Protein AF-A0A932YDC0-F1 (afdb_monomer)

Sequence (74 aa):
MSNKEKRENAVGKKSVGELLRRYPKLLSIFDDYGIHFCAGCFLTLTLPIQKAATYHAVPDVRQLLKDVGRQIKK

Secondary structure (DSSP, 8-state):
--HHHHHHHHHHTSBHHHHHHH-TTHHHHHHHTT----TTTHHHHHSBHHHHHHHTT-S-HHHHHHHHHHHTT-

Structure (mmCIF, N/CA/C/O backbone):
data_AF-A0A932YDC0-F1
#
_entry.id   AF-A0A932YDC0-F1
#
loop_
_atom_site.group_PDB
_atom_site.id
_atom_site.type_symbol
_atom_site.label_atom_id
_atom_site.label_alt_id
_atom_site.label_comp_id
_atom_site.label_asym_id
_atom_site.label_entity_id
_atom_site.label_seq_id
_atom_site.pdbx_PDB_ins_code
_atom_site.Cartn_x
_atom_site.Cartn_y
_atom_site.Cartn_z
_atom_site.occupancy
_atom_site.B_iso_or_equiv
_atom_site.auth_seq_id
_atom_site.auth_comp_id
_atom_site.auth_asym_id
_atom_site.auth_atom_id
_atom_site.pdbx_PDB_model_num
ATOM 1 N N . MET A 1 1 ? -0.978 25.069 0.361 1.00 59.91 1 MET A N 1
ATOM 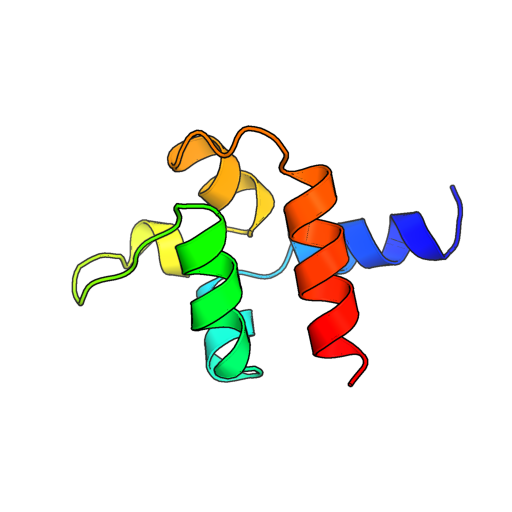2 C CA . MET A 1 1 ? -1.244 23.628 0.580 1.00 59.91 1 MET A CA 1
ATOM 3 C C . MET A 1 1 ? -2.565 23.456 1.308 1.00 59.91 1 MET A C 1
ATOM 5 O O . MET A 1 1 ? -2.735 24.016 2.389 1.00 59.91 1 MET A O 1
ATOM 9 N N . SER A 1 2 ? -3.483 22.691 0.725 1.00 74.62 2 SER A N 1
ATOM 10 C CA . SER A 1 2 ? -4.777 22.337 1.310 1.00 74.62 2 SER A CA 1
ATOM 11 C C . SER A 1 2 ? -4.617 21.389 2.507 1.00 74.62 2 SER A C 1
ATOM 13 O O . SER A 1 2 ? -3.663 20.612 2.596 1.00 74.62 2 SER A O 1
ATOM 15 N N . ASN A 1 3 ? -5.591 21.397 3.422 1.00 71.9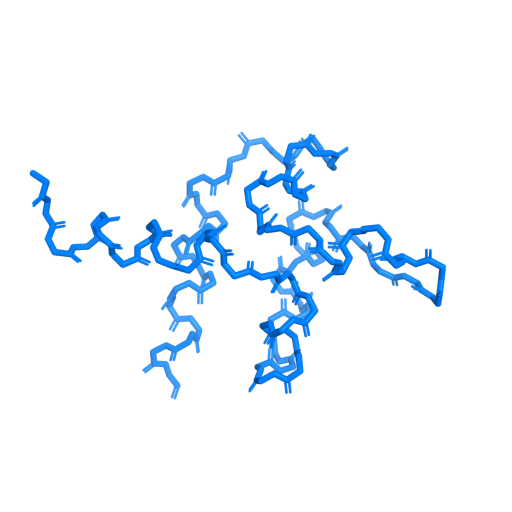4 3 ASN A N 1
ATOM 16 C CA . ASN A 1 3 ? -5.645 20.483 4.570 1.00 71.94 3 ASN A CA 1
ATOM 17 C C . ASN A 1 3 ? -5.677 18.997 4.138 1.00 71.94 3 ASN A C 1
ATOM 19 O O . ASN A 1 3 ? -5.269 18.105 4.884 1.00 71.94 3 ASN A O 1
ATOM 23 N N . LYS A 1 4 ? -6.134 18.731 2.907 1.00 68.94 4 LYS A N 1
ATOM 24 C CA . LYS A 1 4 ? -6.128 17.408 2.268 1.00 68.94 4 LYS A CA 1
ATOM 25 C C . LYS A 1 4 ? -4.710 16.938 1.921 1.00 68.94 4 LYS A C 1
ATOM 27 O O . LYS A 1 4 ? -4.328 15.837 2.306 1.00 68.94 4 LYS A O 1
ATOM 32 N N . GLU A 1 5 ? -3.910 17.799 1.297 1.00 66.44 5 GLU A N 1
ATOM 33 C CA . GLU A 1 5 ? -2.539 17.484 0.864 1.00 66.44 5 GLU A CA 1
ATOM 34 C C . GLU A 1 5 ? -1.599 17.250 2.051 1.00 66.44 5 GLU A C 1
ATOM 36 O O . GLU A 1 5 ? -0.759 16.353 2.019 1.00 66.44 5 GLU A O 1
ATOM 41 N N . LYS A 1 6 ? -1.762 18.011 3.144 1.00 68.94 6 LYS A N 1
ATOM 42 C CA . LYS A 1 6 ? -0.989 17.790 4.381 1.00 68.94 6 LYS A CA 1
ATOM 43 C C . LYS A 1 6 ? -1.208 16.385 4.952 1.00 68.94 6 LYS A C 1
ATOM 45 O O . LYS A 1 6 ? -0.271 15.773 5.457 1.00 68.94 6 LYS A O 1
ATOM 50 N N . ARG A 1 7 ? -2.434 15.864 4.858 1.00 68.12 7 ARG A N 1
ATOM 51 C CA . ARG A 1 7 ? -2.803 14.535 5.365 1.00 68.12 7 ARG A CA 1
ATOM 52 C C . ARG A 1 7 ? -2.334 13.409 4.456 1.00 68.12 7 ARG A C 1
ATOM 54 O O . ARG A 1 7 ? -1.806 12.428 4.965 1.00 68.12 7 ARG A O 1
ATOM 61 N N . GLU A 1 8 ? -2.479 13.560 3.143 1.00 72.75 8 GLU A N 1
ATOM 62 C CA . GLU A 1 8 ? -1.928 12.607 2.166 1.00 72.75 8 GLU A CA 1
ATOM 63 C C . GLU A 1 8 ? -0.403 12.483 2.340 1.00 72.75 8 GLU A C 1
ATOM 65 O O . GLU A 1 8 ? 0.124 11.373 2.383 1.00 72.75 8 GLU A O 1
ATOM 70 N N . ASN A 1 9 ? 0.291 13.599 2.599 1.00 73.81 9 ASN A N 1
ATOM 71 C CA . ASN A 1 9 ? 1.710 13.592 2.968 1.00 73.81 9 ASN A CA 1
ATOM 72 C C . ASN A 1 9 ? 1.997 12.912 4.314 1.00 73.81 9 ASN A C 1
ATOM 74 O O . ASN A 1 9 ? 3.009 12.231 4.450 1.00 73.81 9 ASN A O 1
ATOM 78 N N . ALA A 1 10 ? 1.141 13.088 5.323 1.00 75.75 10 ALA A N 1
ATOM 79 C CA . ALA A 1 10 ? 1.325 12.438 6.621 1.00 75.75 10 ALA A CA 1
ATOM 80 C C . ALA A 1 10 ? 1.145 10.912 6.534 1.00 75.75 10 ALA A C 1
ATOM 82 O O . ALA A 1 10 ? 1.911 10.171 7.144 1.00 75.75 10 ALA A O 1
ATOM 83 N N . VAL A 1 11 ? 0.169 10.441 5.750 1.00 80.56 11 VAL A N 1
ATOM 84 C CA . VAL A 1 11 ? -0.049 9.009 5.484 1.00 80.56 11 VAL A CA 1
ATOM 85 C C . VAL A 1 11 ? 1.099 8.435 4.658 1.00 80.56 11 VAL A C 1
ATOM 87 O O . VAL A 1 11 ? 1.630 7.389 5.014 1.00 80.56 11 VAL A O 1
ATOM 90 N N . GLY A 1 12 ? 1.540 9.142 3.614 1.00 78.94 12 GLY A N 1
ATOM 91 C CA . GLY A 1 12 ? 2.634 8.700 2.746 1.00 78.94 12 GLY A CA 1
ATOM 92 C C . GLY A 1 12 ? 3.979 8.510 3.456 1.00 78.94 12 GLY A C 1
ATOM 93 O O . GLY A 1 12 ? 4.814 7.763 2.954 1.00 78.94 12 GLY A O 1
ATOM 94 N N . LYS A 1 13 ? 4.173 9.138 4.626 1.00 85.81 13 LYS A N 1
ATOM 95 C CA . LYS A 1 13 ? 5.369 8.997 5.476 1.00 85.81 13 LYS A CA 1
ATOM 96 C C . LYS A 1 13 ? 5.347 7.775 6.398 1.00 85.81 13 LYS A C 1
ATOM 98 O O . LYS A 1 13 ? 6.403 7.399 6.899 1.00 85.81 13 LYS A O 1
ATOM 103 N N . LYS A 1 14 ? 4.180 7.173 6.643 1.00 90.44 14 LYS A N 1
ATOM 104 C CA . LYS A 1 14 ? 4.063 5.961 7.467 1.00 90.44 14 LYS A CA 1
ATOM 105 C C . LYS A 1 14 ? 4.516 4.744 6.679 1.00 90.44 14 LYS A C 1
ATOM 107 O O . LYS A 1 14 ? 4.291 4.677 5.468 1.00 90.44 14 LYS A O 1
ATOM 112 N N . SER A 1 15 ? 5.126 3.785 7.371 1.00 94.44 15 SER A N 1
ATOM 113 C CA . SER A 1 15 ? 5.520 2.536 6.729 1.00 94.44 15 SER A CA 1
ATOM 114 C C . SER A 1 15 ? 4.298 1.701 6.359 1.00 94.44 15 SER A C 1
ATOM 116 O O . SER A 1 15 ? 3.260 1.743 7.032 1.00 94.44 15 SER A O 1
ATOM 118 N N . VAL A 1 16 ? 4.425 0.917 5.292 1.00 93.19 16 VAL A N 1
ATOM 119 C CA . VAL A 1 16 ? 3.363 0.007 4.847 1.00 93.19 16 VAL A CA 1
ATOM 120 C C . VAL A 1 16 ? 2.984 -0.973 5.964 1.00 93.19 16 VAL A C 1
ATOM 122 O O . VAL A 1 16 ? 1.805 -1.173 6.247 1.00 93.19 16 VAL A O 1
ATOM 125 N N . GLY A 1 17 ? 3.972 -1.511 6.680 1.00 93.56 17 GLY A N 1
ATOM 126 C CA . GLY A 1 17 ? 3.764 -2.442 7.785 1.00 93.56 17 GLY A CA 1
ATOM 127 C C . GLY A 1 17 ? 3.137 -1.816 9.033 1.00 93.56 17 GLY A C 1
ATOM 128 O O . GLY A 1 17 ? 2.433 -2.512 9.763 1.00 93.56 17 GLY A O 1
ATOM 129 N N . GLU A 1 18 ? 3.359 -0.527 9.317 1.00 93.75 18 GLU A N 1
ATOM 130 C CA . GLU A 1 18 ? 2.617 0.176 10.378 1.00 93.75 18 GLU A CA 1
ATOM 131 C C . GLU A 1 18 ? 1.132 0.282 10.010 1.00 93.75 18 GLU A C 1
ATOM 133 O O . GLU A 1 18 ? 0.254 0.024 10.837 1.00 93.75 18 GLU A O 1
ATOM 138 N N . LEU A 1 19 ? 0.845 0.633 8.756 1.00 92.94 19 LEU A N 1
ATOM 139 C CA . LEU A 1 19 ? -0.520 0.812 8.278 1.00 92.94 19 LEU A CA 1
ATOM 140 C C . LEU A 1 19 ? -1.286 -0.503 8.192 1.00 92.94 19 LEU A C 1
ATOM 142 O O . LEU A 1 19 ? -2.427 -0.541 8.639 1.00 92.94 19 LEU A O 1
ATOM 146 N N . LEU A 1 20 ? -0.667 -1.576 7.701 1.00 92.94 20 LEU A N 1
ATOM 147 C CA . LEU A 1 20 ? -1.287 -2.902 7.650 1.00 92.94 20 LEU A CA 1
ATOM 148 C C . LEU A 1 20 ? -1.595 -3.456 9.044 1.00 92.94 20 LEU A C 1
ATOM 150 O O . LEU A 1 20 ? -2.674 -4.002 9.255 1.00 92.94 20 LEU A O 1
ATOM 154 N N . ARG A 1 21 ? -0.699 -3.258 10.021 1.00 92.62 21 ARG A N 1
ATOM 155 C CA . ARG A 1 21 ? -0.950 -3.658 11.417 1.00 92.62 21 ARG A CA 1
ATOM 156 C C . ARG A 1 21 ? -2.151 -2.938 12.023 1.00 92.62 21 ARG A C 1
ATOM 158 O O . ARG A 1 21 ? -2.896 -3.533 12.792 1.00 92.62 21 ARG A O 1
ATOM 165 N N . ARG A 1 22 ? -2.334 -1.657 11.694 1.00 93.50 22 ARG A N 1
ATOM 166 C CA . ARG A 1 22 ? -3.422 -0.838 12.245 1.00 93.50 22 ARG A CA 1
ATOM 167 C C . ARG A 1 22 ? -4.726 -0.956 11.457 1.00 93.50 22 ARG A C 1
ATOM 169 O O . ARG A 1 22 ? -5.798 -0.803 12.032 1.00 93.50 22 ARG A O 1
ATOM 176 N N . TYR A 1 23 ? -4.634 -1.218 10.158 1.00 93.75 23 TYR A N 1
ATOM 177 C CA . TYR A 1 23 ? -5.760 -1.295 9.234 1.00 93.75 23 TYR A CA 1
ATOM 178 C C . TYR A 1 23 ? -5.576 -2.487 8.278 1.00 93.75 23 TYR A C 1
ATOM 180 O O . TYR A 1 23 ? -5.251 -2.286 7.106 1.00 93.75 23 TYR A O 1
ATOM 188 N N . PRO A 1 24 ? -5.823 -3.730 8.731 1.00 92.62 24 PRO A N 1
ATOM 189 C CA . PRO A 1 24 ? -5.593 -4.932 7.921 1.00 92.62 24 PRO A CA 1
ATOM 190 C C . PRO A 1 24 ? -6.343 -4.937 6.581 1.00 92.62 24 PRO A C 1
ATOM 192 O O . PRO A 1 24 ? -5.848 -5.465 5.591 1.00 92.62 24 PRO A O 1
ATOM 195 N N . LYS A 1 25 ? -7.500 -4.259 6.513 1.00 91.88 25 LYS A N 1
ATOM 196 C CA . LYS A 1 25 ? -8.286 -4.060 5.281 1.00 91.88 25 LYS A CA 1
ATOM 197 C C . LYS A 1 25 ? -7.507 -3.391 4.140 1.00 91.88 25 LYS A C 1
ATOM 199 O O . LYS A 1 25 ? -7.866 -3.572 2.981 1.00 91.88 25 LYS A O 1
ATOM 204 N N . LEU A 1 26 ? -6.442 -2.640 4.448 1.00 94.06 26 LEU A N 1
ATOM 205 C CA . LEU A 1 26 ? -5.582 -2.008 3.442 1.00 94.06 26 LEU A CA 1
ATOM 206 C C . LEU A 1 26 ? -4.810 -3.019 2.589 1.00 94.06 26 LEU A C 1
ATOM 208 O O . LEU A 1 26 ? -4.334 -2.630 1.529 1.00 94.06 26 LEU A O 1
ATOM 212 N N . LEU A 1 27 ? -4.705 -4.282 3.017 1.00 93.06 27 LEU A N 1
ATOM 213 C CA . LEU A 1 27 ? -4.045 -5.327 2.237 1.00 93.06 27 LEU A CA 1
ATOM 214 C C . LEU A 1 27 ? -4.659 -5.457 0.8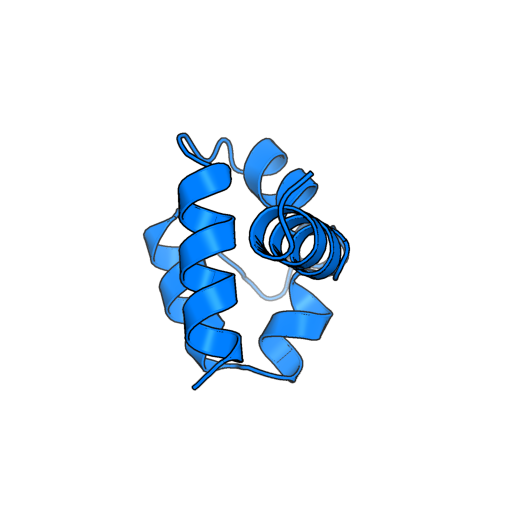38 1.00 93.06 27 LEU A C 1
ATOM 216 O O . LEU A 1 27 ? -3.926 -5.416 -0.139 1.00 93.06 27 LEU A O 1
ATOM 220 N N . SER A 1 28 ? -5.994 -5.494 0.755 1.00 93.56 28 SER A N 1
ATOM 221 C CA . SER A 1 28 ? -6.720 -5.545 -0.524 1.00 93.56 28 SER A CA 1
ATOM 222 C C . SER A 1 28 ? -6.397 -4.361 -1.439 1.00 93.56 28 SER A C 1
ATOM 224 O O . SER A 1 28 ? -6.121 -4.552 -2.612 1.00 93.56 28 SER A O 1
ATOM 226 N N . ILE A 1 29 ? -6.329 -3.145 -0.886 1.00 94.81 29 ILE A N 1
ATOM 227 C CA . ILE A 1 29 ? -5.964 -1.954 -1.662 1.00 94.81 29 ILE A CA 1
ATOM 228 C C . ILE A 1 29 ? -4.538 -2.062 -2.180 1.00 94.81 29 ILE A C 1
ATOM 230 O O . ILE A 1 29 ? -4.273 -1.712 -3.319 1.00 94.81 29 ILE A O 1
ATOM 234 N N . PHE A 1 30 ? -3.591 -2.495 -1.355 1.00 94.62 30 PHE A N 1
ATOM 235 C CA . PHE A 1 30 ? -2.222 -2.629 -1.832 1.00 94.62 30 PHE A CA 1
ATOM 236 C C . PHE A 1 30 ? -2.109 -3.683 -2.943 1.00 94.62 30 PHE A C 1
ATOM 238 O O . PHE A 1 30 ? -1.446 -3.398 -3.938 1.00 94.62 30 PHE A O 1
ATOM 245 N N . ASP A 1 31 ? -2.824 -4.808 -2.838 1.00 93.38 31 ASP A N 1
ATOM 246 C CA . ASP A 1 31 ? -2.913 -5.819 -3.902 1.00 93.38 31 ASP A CA 1
ATOM 247 C C . ASP A 1 31 ? -3.534 -5.261 -5.193 1.00 93.38 31 ASP A C 1
ATOM 249 O O . ASP A 1 31 ? -2.971 -5.474 -6.266 1.00 93.38 31 ASP A O 1
ATOM 253 N N . ASP A 1 32 ? -4.624 -4.489 -5.104 1.00 95.00 32 ASP A N 1
ATOM 254 C CA . ASP A 1 32 ? -5.272 -3.849 -6.263 1.00 95.00 32 ASP A CA 1
ATOM 255 C C . ASP A 1 32 ? -4.314 -2.909 -7.019 1.00 95.00 32 ASP A C 1
ATOM 257 O O . ASP A 1 32 ? -4.417 -2.732 -8.233 1.00 95.00 32 ASP A O 1
ATOM 261 N N . TYR A 1 33 ? -3.368 -2.299 -6.300 1.00 95.12 33 TYR A N 1
ATOM 262 C CA . TYR A 1 33 ? -2.336 -1.428 -6.865 1.00 95.12 33 TYR A CA 1
ATOM 263 C C . TYR A 1 33 ? -1.033 -2.170 -7.215 1.00 95.12 33 TYR A C 1
ATOM 265 O O . TYR A 1 33 ? -0.062 -1.520 -7.597 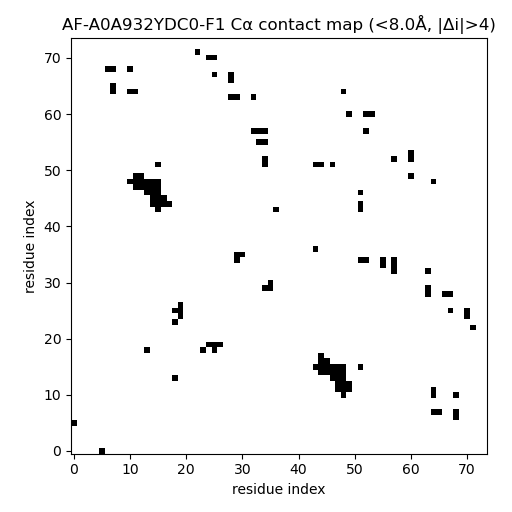1.00 95.12 33 TYR A O 1
ATOM 273 N N . GLY A 1 34 ? -0.990 -3.502 -7.104 1.00 93.19 34 GLY A N 1
ATOM 274 C CA . GLY A 1 34 ? 0.164 -4.332 -7.469 1.00 93.19 34 GLY A CA 1
ATOM 275 C C . GLY A 1 34 ? 1.282 -4.386 -6.423 1.00 93.19 34 GLY A C 1
ATOM 276 O O . GLY A 1 34 ? 2.386 -4.837 -6.718 1.00 93.19 34 GLY A O 1
ATOM 277 N N . ILE A 1 35 ? 1.027 -3.927 -5.195 1.00 93.06 35 ILE A N 1
ATOM 278 C CA . ILE A 1 35 ? 1.965 -4.044 -4.075 1.00 93.06 35 ILE A CA 1
ATOM 279 C C . ILE A 1 35 ? 1.626 -5.323 -3.308 1.00 93.06 35 ILE A C 1
ATOM 281 O O . ILE A 1 35 ? 0.841 -5.310 -2.360 1.00 93.06 35 ILE A O 1
ATOM 285 N N . HIS A 1 36 ? 2.263 -6.418 -3.708 1.00 90.25 36 HIS A N 1
ATOM 286 C CA . HIS A 1 36 ? 2.076 -7.725 -3.087 1.00 90.25 36 HIS A CA 1
ATOM 287 C C . HIS A 1 36 ? 3.039 -7.954 -1.918 1.00 90.25 36 HIS A C 1
ATOM 289 O O . HIS A 1 36 ? 4.169 -7.451 -1.899 1.00 90.25 36 HIS A O 1
ATOM 295 N N . PHE A 1 37 ? 2.607 -8.765 -0.949 1.00 85.44 37 PHE A N 1
ATOM 296 C CA . PHE A 1 37 ? 3.402 -9.106 0.230 1.00 85.44 37 PHE A CA 1
ATOM 297 C C . PHE A 1 37 ? 3.497 -10.615 0.441 1.00 85.44 37 PHE A C 1
ATOM 299 O O . PHE A 1 37 ? 2.506 -11.335 0.378 1.00 85.44 37 PHE A O 1
ATOM 306 N N . CYS A 1 38 ? 4.692 -11.082 0.787 1.00 80.44 38 CYS A N 1
ATOM 307 C CA . CYS A 1 38 ? 4.954 -12.428 1.277 1.00 80.44 38 CYS A CA 1
ATOM 308 C C . CYS A 1 38 ? 5.773 -12.365 2.575 1.00 80.44 38 CYS A C 1
ATOM 310 O O . CYS A 1 38 ? 6.187 -11.287 3.014 1.00 80.44 38 CYS A O 1
ATOM 312 N N . ALA A 1 39 ? 6.060 -13.526 3.173 1.00 73.50 39 ALA A N 1
ATOM 313 C CA . ALA A 1 39 ? 6.880 -13.621 4.385 1.00 73.50 39 ALA A CA 1
ATOM 314 C C . ALA A 1 39 ? 8.274 -12.962 4.244 1.00 73.50 39 ALA A C 1
ATOM 316 O O . ALA A 1 39 ? 8.865 -12.563 5.243 1.00 73.50 39 ALA A O 1
ATOM 317 N N . GLY A 1 40 ? 8.779 -12.797 3.013 1.00 77.25 40 GLY A N 1
ATOM 318 C CA . GLY A 1 40 ? 10.056 -12.143 2.706 1.00 77.25 40 GLY A CA 1
ATOM 319 C C . GLY A 1 40 ? 9.986 -10.634 2.426 1.00 77.25 40 GLY A C 1
ATOM 320 O O . GLY A 1 40 ? 11.026 -10.010 2.231 1.00 77.25 40 GLY A O 1
ATOM 321 N N . CYS A 1 41 ? 8.807 -10.001 2.423 1.00 86.12 41 CYS A N 1
ATOM 322 C CA . CYS A 1 41 ? 8.637 -8.594 2.019 1.00 86.12 41 CYS A CA 1
ATOM 323 C C . CYS A 1 41 ? 9.068 -7.561 3.080 1.00 86.12 41 CYS A C 1
ATOM 325 O O . CYS A 1 41 ? 8.509 -6.464 3.148 1.00 86.12 41 CYS A O 1
ATOM 327 N N . PHE A 1 42 ? 10.078 -7.874 3.897 1.00 86.19 42 PHE A N 1
ATOM 328 C CA . PHE A 1 42 ? 10.563 -7.004 4.973 1.00 86.19 42 PHE A CA 1
ATOM 329 C C . PHE A 1 42 ? 10.922 -5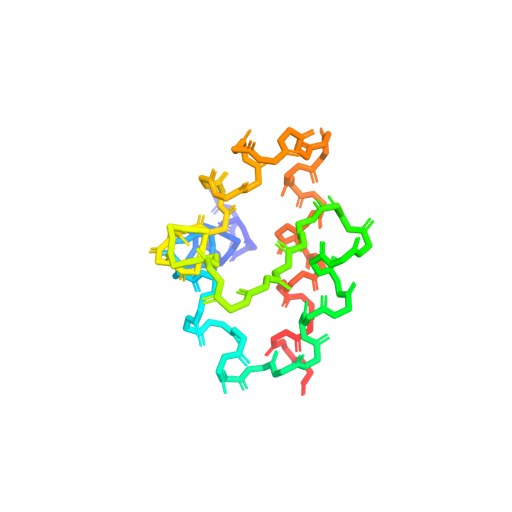.596 4.475 1.00 86.19 42 PHE A C 1
ATOM 331 O O . PHE A 1 42 ? 10.562 -4.599 5.104 1.00 86.19 42 PHE A O 1
ATOM 338 N N . LEU A 1 43 ? 11.566 -5.499 3.307 1.00 88.19 43 LEU A N 1
ATOM 339 C CA . LEU A 1 43 ? 11.912 -4.212 2.708 1.00 88.19 43 LEU A CA 1
ATOM 340 C C . LEU A 1 43 ? 10.653 -3.386 2.402 1.00 88.19 43 LEU A C 1
ATOM 342 O O . LEU A 1 43 ? 10.522 -2.265 2.876 1.00 88.19 43 LEU A O 1
ATOM 346 N N . THR A 1 44 ? 9.680 -3.941 1.676 1.00 92.19 44 THR A N 1
ATOM 347 C CA . THR A 1 44 ? 8.442 -3.220 1.336 1.00 92.19 44 THR A CA 1
ATOM 348 C C . THR A 1 44 ? 7.653 -2.816 2.583 1.00 92.19 44 THR A C 1
ATOM 350 O O . THR A 1 44 ? 7.160 -1.693 2.660 1.00 92.19 44 THR A O 1
ATOM 353 N N . LEU A 1 45 ? 7.580 -3.690 3.590 1.00 93.44 45 LEU A N 1
ATOM 354 C CA . LEU A 1 45 ? 6.841 -3.435 4.830 1.00 93.44 45 LEU A CA 1
ATOM 355 C C . LEU A 1 45 ? 7.473 -2.335 5.695 1.00 93.44 45 LEU A C 1
ATOM 357 O O . LEU A 1 45 ? 6.762 -1.659 6.439 1.00 93.44 45 LEU A O 1
ATOM 361 N N . THR A 1 46 ? 8.788 -2.138 5.613 1.00 93.75 46 THR A N 1
ATOM 362 C CA . THR A 1 46 ? 9.497 -1.089 6.366 1.00 93.75 46 THR A CA 1
ATOM 363 C C . THR A 1 46 ? 9.550 0.247 5.624 1.00 93.75 46 THR A C 1
ATOM 365 O O . THR A 1 46 ? 9.770 1.286 6.250 1.00 93.75 46 THR A O 1
ATOM 368 N N . LEU A 1 47 ? 9.287 0.259 4.315 1.00 92.88 47 LEU A N 1
ATOM 369 C CA . LEU A 1 47 ? 9.278 1.474 3.507 1.00 92.88 47 LEU A CA 1
ATOM 370 C C . LEU A 1 47 ? 8.000 2.310 3.709 1.00 92.88 47 LEU A C 1
ATOM 372 O O . LEU A 1 47 ? 6.915 1.757 3.905 1.00 92.88 47 LEU A O 1
ATOM 376 N N . PRO A 1 48 ? 8.094 3.650 3.598 1.00 94.69 48 PRO A N 1
ATOM 377 C CA . PRO A 1 48 ? 6.931 4.513 3.415 1.00 94.69 48 PRO A CA 1
ATOM 378 C C . PRO A 1 48 ? 6.138 4.135 2.158 1.00 94.69 48 PRO A C 1
ATOM 380 O O . PRO A 1 48 ? 6.748 3.724 1.167 1.00 94.69 48 PRO A O 1
ATOM 383 N N . ILE A 1 49 ? 4.814 4.350 2.148 1.00 93.25 49 ILE A N 1
ATOM 384 C CA . ILE A 1 49 ? 3.947 3.976 1.006 1.00 93.25 49 ILE A CA 1
ATOM 385 C C . ILE A 1 49 ? 4.490 4.506 -0.319 1.00 93.25 49 ILE A C 1
ATOM 387 O O . ILE A 1 49 ? 4.539 3.771 -1.293 1.00 9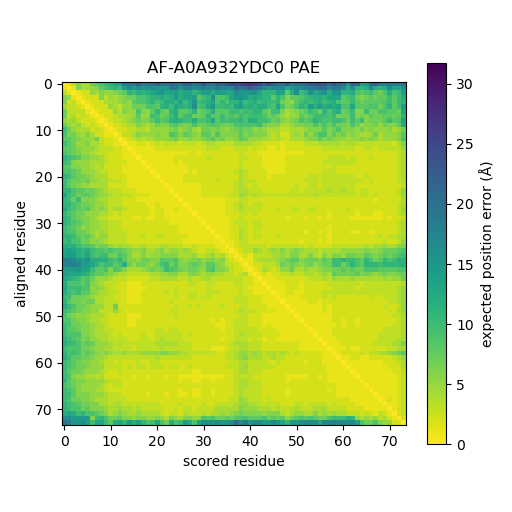3.25 49 ILE A O 1
ATOM 391 N N . GLN A 1 50 ? 4.923 5.766 -0.359 1.00 91.56 50 GLN A N 1
ATOM 392 C CA . GLN A 1 50 ? 5.427 6.383 -1.589 1.00 91.56 50 GLN A CA 1
ATOM 393 C C . GLN A 1 50 ? 6.648 5.636 -2.139 1.00 91.56 50 GLN A C 1
ATOM 395 O O . GLN A 1 50 ? 6.724 5.386 -3.335 1.00 91.56 50 GLN A O 1
ATOM 400 N N . LYS A 1 51 ? 7.573 5.228 -1.260 1.00 92.50 51 LYS A N 1
ATOM 401 C CA . LYS A 1 51 ? 8.767 4.475 -1.661 1.00 92.50 51 LYS A CA 1
ATOM 402 C C . LYS A 1 51 ? 8.422 3.050 -2.078 1.00 92.50 51 LYS A C 1
ATOM 404 O O . LYS A 1 51 ? 8.971 2.570 -3.062 1.00 92.50 51 LYS A O 1
ATOM 409 N N . ALA A 1 52 ? 7.512 2.394 -1.358 1.00 93.00 52 ALA A N 1
ATOM 410 C CA . ALA A 1 52 ? 7.010 1.079 -1.741 1.00 93.00 52 ALA A CA 1
ATOM 411 C C . ALA A 1 52 ? 6.325 1.134 -3.117 1.00 93.00 52 ALA A C 1
ATOM 413 O O . ALA A 1 52 ? 6.635 0.331 -3.986 1.00 93.00 52 ALA A O 1
ATOM 414 N N . ALA A 1 53 ? 5.478 2.134 -3.352 1.00 92.50 53 ALA A N 1
ATOM 415 C CA . ALA A 1 53 ? 4.785 2.325 -4.618 1.00 92.50 53 ALA A CA 1
ATOM 416 C C . ALA A 1 53 ? 5.759 2.561 -5.784 1.00 92.50 53 ALA A C 1
ATOM 418 O O . ALA A 1 53 ? 5.591 1.978 -6.848 1.00 92.50 53 ALA A O 1
ATOM 419 N N . THR A 1 54 ? 6.820 3.349 -5.578 1.00 91.56 54 THR A N 1
ATOM 420 C CA . THR A 1 54 ? 7.889 3.500 -6.578 1.00 91.56 54 THR A CA 1
ATOM 421 C C . THR A 1 54 ? 8.624 2.186 -6.838 1.00 91.56 54 THR A C 1
ATOM 423 O O . THR A 1 54 ? 8.861 1.851 -7.992 1.00 91.56 54 THR A O 1
ATOM 426 N N . TYR A 1 55 ? 8.969 1.434 -5.789 1.00 91.00 55 TYR A N 1
ATOM 427 C CA . TYR A 1 55 ? 9.672 0.152 -5.919 1.00 91.00 55 TYR A 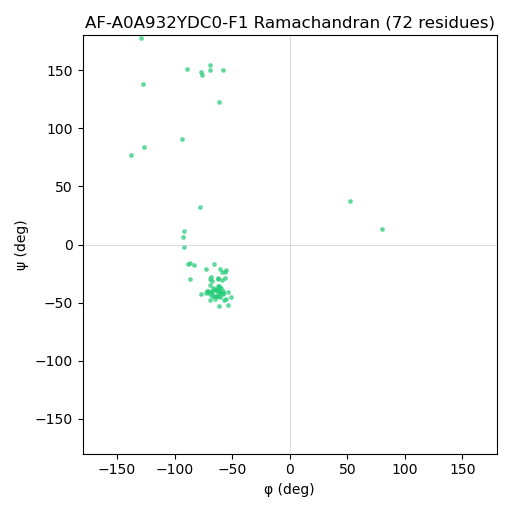CA 1
ATOM 428 C C . TYR A 1 55 ? 8.863 -0.884 -6.713 1.00 91.00 55 TYR A C 1
ATOM 430 O O . TYR A 1 55 ? 9.429 -1.641 -7.492 1.00 91.00 55 TYR A O 1
ATOM 438 N N . HIS A 1 56 ? 7.540 -0.869 -6.549 1.00 92.50 56 HIS A N 1
ATOM 439 C CA . HIS A 1 56 ? 6.594 -1.740 -7.253 1.00 92.50 56 HIS A CA 1
ATOM 440 C C . HIS A 1 56 ? 6.039 -1.125 -8.550 1.00 92.50 56 HIS A C 1
ATOM 442 O O . HIS A 1 56 ? 5.084 -1.643 -9.112 1.00 92.50 56 HIS A O 1
ATOM 448 N N . ALA A 1 57 ? 6.622 -0.019 -9.031 1.00 94.44 57 ALA A N 1
ATOM 449 C CA . ALA A 1 57 ? 6.230 0.658 -10.272 1.00 94.44 57 ALA A CA 1
ATOM 450 C C . ALA A 1 57 ? 4.726 1.000 -10.374 1.00 94.44 57 ALA A C 1
ATOM 452 O O . ALA A 1 57 ? 4.136 0.951 -11.454 1.00 94.44 57 ALA A O 1
ATOM 453 N N . VAL A 1 58 ? 4.104 1.387 -9.256 1.00 94.81 58 VAL A N 1
ATOM 454 C CA . VAL A 1 58 ? 2.685 1.761 -9.214 1.00 94.81 58 VAL A CA 1
ATOM 455 C C . VAL A 1 58 ? 2.434 2.981 -10.114 1.00 94.81 58 VAL A C 1
ATOM 457 O O . VAL A 1 58 ? 3.023 4.041 -9.870 1.00 94.81 58 VAL A O 1
ATOM 460 N N . PRO A 1 59 ? 1.533 2.884 -11.111 1.00 89.38 59 PRO A N 1
ATOM 461 C CA . PRO A 1 59 ? 1.363 3.924 -12.125 1.00 89.38 59 PRO A CA 1
ATOM 462 C C . PRO A 1 59 ? 0.746 5.217 -11.574 1.00 89.38 59 PRO A C 1
ATOM 464 O O . PRO A 1 59 ? 1.133 6.305 -11.997 1.00 89.38 59 PRO A O 1
ATOM 467 N N . ASP A 1 60 ? -0.170 5.128 -10.599 1.00 94.25 60 ASP A N 1
ATOM 468 C CA . ASP A 1 60 ? -0.776 6.298 -9.948 1.00 94.25 60 ASP A CA 1
ATOM 469 C C . ASP A 1 60 ? -0.649 6.251 -8.417 1.00 94.25 60 ASP A C 1
ATOM 471 O O . ASP A 1 60 ? -1.559 5.879 -7.669 1.00 94.25 60 ASP A O 1
ATOM 475 N N . VAL A 1 61 ? 0.507 6.707 -7.930 1.00 92.25 61 VAL A N 1
ATOM 476 C CA . VAL A 1 61 ? 0.798 6.823 -6.491 1.00 92.25 61 VAL A CA 1
ATOM 477 C C . VAL A 1 61 ? -0.148 7.809 -5.789 1.00 92.25 61 VAL A C 1
ATOM 479 O O . VAL A 1 61 ? -0.438 7.656 -4.599 1.00 92.25 61 VAL A O 1
ATOM 482 N N . ARG A 1 62 ? -0.652 8.838 -6.486 1.00 92.00 62 ARG A N 1
ATOM 483 C CA . ARG A 1 62 ? -1.560 9.820 -5.868 1.00 92.00 62 ARG A CA 1
ATOM 484 C C . ARG A 1 62 ? -2.918 9.194 -5.586 1.00 92.00 62 ARG A C 1
ATOM 486 O O . ARG A 1 62 ? -3.500 9.478 -4.537 1.00 92.00 62 ARG A O 1
ATOM 493 N N . GLN A 1 63 ? -3.419 8.370 -6.499 1.00 94.06 63 GLN A N 1
ATOM 494 C CA . GLN A 1 63 ? -4.689 7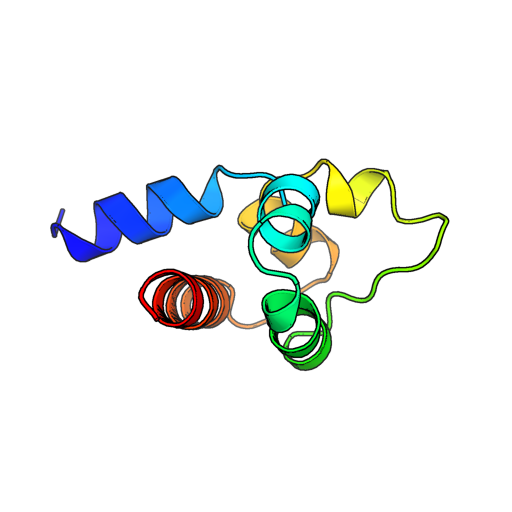.672 -6.328 1.00 94.06 63 GLN A CA 1
ATOM 495 C C . GLN A 1 63 ? -4.589 6.628 -5.206 1.00 94.06 63 GLN A C 1
ATOM 497 O O . GLN A 1 63 ? -5.434 6.642 -4.307 1.00 94.06 63 GLN A O 1
ATOM 502 N N . LEU A 1 64 ? -3.471 5.893 -5.123 1.00 94.50 64 LEU A N 1
ATOM 503 C CA . LEU A 1 64 ? -3.173 4.998 -3.996 1.00 94.50 64 LEU A CA 1
ATOM 504 C C . LEU A 1 64 ? -3.265 5.721 -2.642 1.00 94.50 64 LEU A C 1
ATOM 506 O O . LEU A 1 64 ? -3.981 5.288 -1.737 1.00 94.50 64 LEU A O 1
ATOM 510 N N . LEU A 1 65 ? -2.576 6.859 -2.489 1.00 92.81 65 LEU A N 1
ATOM 511 C CA . LEU A 1 65 ? -2.581 7.617 -1.229 1.00 92.81 65 LEU A CA 1
ATOM 512 C C . LEU A 1 65 ? -3.978 8.127 -0.853 1.00 92.81 65 LEU A C 1
ATOM 514 O O . LEU A 1 65 ? -4.326 8.159 0.333 1.00 92.81 65 LEU A O 1
ATOM 518 N N . LYS A 1 66 ? -4.792 8.513 -1.842 1.00 92.38 66 LYS A N 1
ATOM 519 C CA . LYS A 1 66 ? -6.182 8.927 -1.614 1.00 92.38 66 LYS A CA 1
ATOM 520 C C . LYS A 1 66 ? -7.031 7.771 -1.101 1.00 92.38 66 LYS A C 1
ATOM 522 O O . LYS A 1 66 ? -7.774 7.970 -0.138 1.00 92.38 66 LYS A O 1
ATOM 527 N N . ASP A 1 67 ? -6.936 6.596 -1.713 1.00 93.56 67 ASP A N 1
ATOM 528 C CA . ASP A 1 67 ? -7.773 5.448 -1.355 1.00 93.56 67 ASP A CA 1
ATOM 529 C C . ASP A 1 67 ? -7.373 4.849 -0.005 1.00 93.56 67 ASP A C 1
ATOM 531 O O . ASP A 1 67 ? -8.241 4.619 0.845 1.00 93.56 67 ASP A O 1
ATOM 535 N N . VAL A 1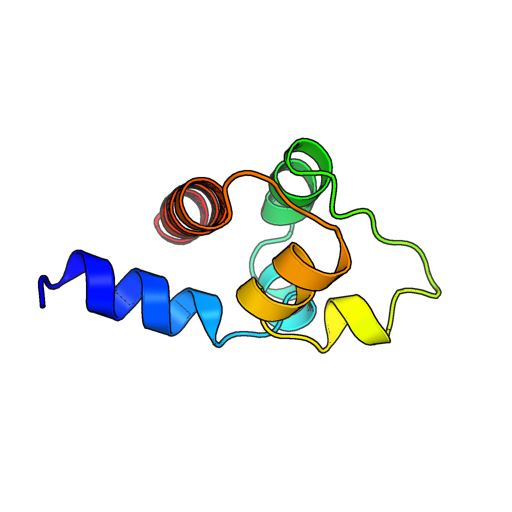 68 ? -6.070 4.767 0.282 1.00 92.38 68 VAL A N 1
ATOM 536 C CA . VAL A 1 68 ? -5.569 4.470 1.634 1.00 92.38 68 VAL A CA 1
ATOM 537 C C . VAL A 1 68 ? -6.100 5.498 2.640 1.00 92.38 68 VAL A C 1
ATOM 539 O O . VAL A 1 68 ? -6.649 5.143 3.685 1.00 92.38 68 VAL A O 1
ATOM 542 N N . GLY A 1 69 ? -6.012 6.791 2.315 1.00 91.75 69 GLY A N 1
ATOM 543 C CA . GLY A 1 69 ? -6.511 7.866 3.170 1.00 91.75 69 GLY A CA 1
ATOM 544 C C . GLY A 1 69 ? -8.024 7.821 3.417 1.00 91.75 69 GLY A C 1
ATOM 545 O O . GLY A 1 69 ? -8.477 8.271 4.470 1.00 91.75 69 GLY A O 1
ATOM 546 N N . ARG A 1 70 ? -8.821 7.285 2.484 1.00 90.94 70 ARG A N 1
ATOM 547 C CA . ARG A 1 70 ? -10.268 7.063 2.662 1.00 90.94 70 ARG A CA 1
ATOM 548 C C . ARG A 1 70 ? -10.545 5.908 3.618 1.00 90.94 70 ARG A C 1
ATOM 550 O O . ARG A 1 70 ? -11.410 6.049 4.477 1.00 90.94 70 ARG A O 1
ATOM 557 N N . GLN A 1 71 ? -9.801 4.808 3.514 1.00 89.31 71 GLN A N 1
ATOM 558 C CA . GLN A 1 71 ? -9.982 3.652 4.396 1.00 89.31 71 GLN A CA 1
ATOM 559 C C . GLN A 1 71 ? -9.591 3.926 5.845 1.00 89.31 71 GLN A C 1
ATOM 561 O O . GLN A 1 71 ? -10.205 3.368 6.745 1.00 89.31 71 GLN A O 1
ATOM 566 N N . ILE A 1 72 ? -8.606 4.794 6.077 1.00 87.62 72 ILE A N 1
ATOM 567 C CA . ILE A 1 72 ? -8.171 5.182 7.429 1.00 87.62 72 ILE A CA 1
ATOM 568 C C . ILE A 1 72 ? -9.199 6.098 8.125 1.00 87.62 72 ILE A C 1
ATOM 570 O O . ILE A 1 72 ? -9.198 6.212 9.346 1.00 87.62 72 ILE A O 1
ATOM 574 N N . LYS A 1 73 ? -10.071 6.773 7.364 1.00 75.94 73 LYS A N 1
ATOM 575 C CA . LYS A 1 73 ? -11.123 7.657 7.904 1.00 75.94 73 LYS A CA 1
ATOM 576 C C . LYS A 1 73 ? -12.419 6.929 8.268 1.00 75.94 73 LYS A C 1
ATOM 578 O O . LYS A 1 73 ? -13.256 7.539 8.925 1.00 75.94 73 LYS A O 1
ATOM 583 N N . LYS A 1 74 ? -12.596 5.701 7.776 1.00 58.00 74 LYS A N 1
ATOM 584 C CA . LYS A 1 74 ? -13.707 4.805 8.113 1.00 58.00 74 LYS A CA 1
ATOM 585 C C . LYS A 1 74 ? -13.296 3.907 9.264 1.00 58.00 74 LYS A C 1
ATOM 587 O O . LYS A 1 74 ? -14.046 3.879 10.251 1.00 58.00 74 LYS A O 1
#

Radius of gyration: 11.42 Å; Cα contacts (8 Å, |Δi|>4): 67; chains: 1; bounding box: 26×37×24 Å

Nearest PDB structures (foldseek):
  2k53-assembly1_A  TM=7.761E-01  e=1.172E-01  Acetivibrio thermocellus ATCC 27405

Solvent-accessible surface area (backbone atoms only — not comparable to full-atom values): 4249 Å² total; per-residue (Å²): 133,54,82,63,57,59,46,45,53,56,55,37,65,40,27,41,45,60,48,38,74,76,38,60,76,50,51,60,57,34,44,77,56,59,50,77,80,59,98,81,37,58,68,50,32,66,27,26,42,59,58,34,34,58,76,52,65,35,90,56,59,69,59,51,43,51,54,55,55,52,60,74,75,106

Mean predicted aligned error: 4.33 Å

pLDDT: mean 87.63, std 9.23, range [58.0, 95.12]

Foldseek 3Di:
DDPVVVVLVVQQQDFQLVLCVVQVVCQVLCVVQQQDDDPPVPVNRRHRQLVSCVVRVRPDSPVSSVVSVVSVVD